Protein AF-A0A0Z8R1C4-F1 (afdb_monomer_lite)

Foldseek 3Di:
DLVVLVVLCVVQVHDLVNLCVQLVPDPVLNVVVVVDPRDPSSLVSSCVVSVHDSCVVVVDDPD

Sequence (63 aa):
MWEKLKQLLAERRITIAELERLSGIPRKSLENMKKHDPSFFQMEKIADVLDISLDEFRGCRKD

Organism: Streptococcus suis (NCBI:txid1307)

Secondary structure (DSSP, 8-state):
-HHHHHHHHHHTT--HHHHHHHH---HHHHHHTTTSPPPHHHHHHHHHHHT--HHHHHT----

pLDDT: mean 78.16, std 12.37, range [36.03, 88.19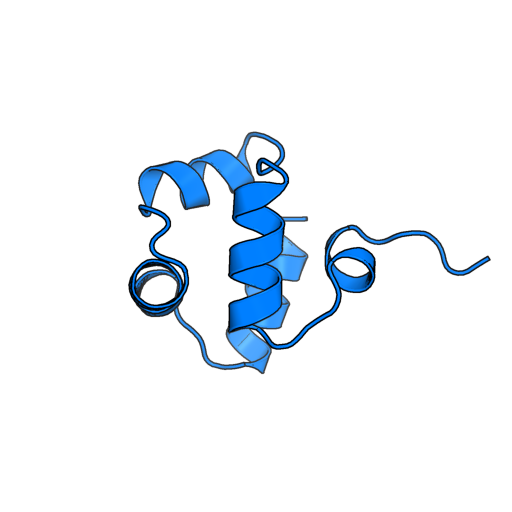]

Structure (mmCIF, N/CA/C/O backbone):
data_AF-A0A0Z8R1C4-F1
#
_entry.id   AF-A0A0Z8R1C4-F1
#
loop_
_atom_site.group_PDB
_atom_site.id
_atom_site.type_symbol
_atom_site.label_atom_id
_atom_site.label_alt_id
_atom_site.label_comp_id
_atom_site.label_asym_id
_atom_site.label_entity_id
_atom_site.label_seq_id
_atom_site.pdbx_PDB_ins_code
_atom_site.Cartn_x
_atom_site.Cartn_y
_atom_site.Cartn_z
_atom_site.occupancy
_atom_site.B_iso_or_equiv
_atom_site.auth_seq_id
_atom_site.auth_comp_id
_atom_site.auth_asym_id
_atom_site.auth_atom_id
_atom_site.pdbx_PDB_model_num
ATOM 1 N N . MET A 1 1 ? -0.038 11.412 -4.069 1.00 64.94 1 MET A N 1
ATOM 2 C CA . MET A 1 1 ? -0.496 10.002 -4.148 1.00 64.94 1 MET A CA 1
ATOM 3 C C . MET A 1 1 ? 0.027 9.139 -3.006 1.00 64.94 1 MET A C 1
ATOM 5 O O . MET A 1 1 ? -0.786 8.537 -2.321 1.00 64.94 1 MET A O 1
ATOM 9 N N . TRP A 1 2 ? 1.338 9.111 -2.737 1.00 74.06 2 TRP A N 1
ATOM 10 C CA . TRP A 1 2 ? 1.914 8.270 -1.672 1.00 74.06 2 TRP A CA 1
ATOM 11 C C . TRP A 1 2 ? 1.347 8.524 -0.263 1.00 74.06 2 TRP A C 1
ATOM 13 O O . TRP A 1 2 ? 1.113 7.587 0.494 1.00 74.06 2 TRP A O 1
ATOM 23 N N . GLU A 1 3 ? 1.095 9.783 0.099 1.00 75.94 3 GLU A N 1
ATOM 24 C CA . GLU A 1 3 ? 0.499 10.119 1.401 1.00 75.94 3 GLU A CA 1
ATOM 25 C C . GLU A 1 3 ? -0.947 9.627 1.521 1.00 75.94 3 GLU A C 1
ATOM 27 O O . GLU A 1 3 ? -1.304 9.047 2.542 1.00 75.94 3 GLU A O 1
ATOM 32 N N . LYS A 1 4 ? -1.740 9.755 0.447 1.00 77.38 4 LYS A N 1
ATOM 33 C CA . LYS A 1 4 ? -3.108 9.224 0.377 1.00 77.38 4 LYS A CA 1
ATOM 34 C C . LYS A 1 4 ? -3.112 7.698 0.494 1.00 77.38 4 LYS A C 1
ATOM 36 O O . LYS A 1 4 ? -3.889 7.147 1.260 1.00 77.38 4 LYS A O 1
ATOM 41 N N . LEU A 1 5 ? -2.181 7.016 -0.180 1.00 79.00 5 LEU A N 1
ATOM 42 C CA . LEU A 1 5 ? -1.977 5.573 -0.016 1.00 79.00 5 LEU A CA 1
ATOM 43 C C . LEU A 1 5 ? -1.666 5.211 1.443 1.00 79.00 5 LEU A C 1
ATOM 45 O O . LEU A 1 5 ? -2.256 4.280 1.976 1.00 79.00 5 LEU A O 1
ATOM 49 N N . LYS A 1 6 ? -0.769 5.945 2.109 1.00 81.69 6 LYS A N 1
ATOM 50 C CA . LYS A 1 6 ? -0.462 5.713 3.528 1.00 81.69 6 LYS A CA 1
ATOM 51 C C . LYS A 1 6 ? -1.664 5.933 4.443 1.00 81.69 6 LYS A C 1
ATOM 53 O O . LYS A 1 6 ? -1.814 5.180 5.398 1.00 81.69 6 LYS A O 1
ATOM 58 N N . GLN A 1 7 ? -2.489 6.939 4.165 1.00 84.38 7 GLN A N 1
ATOM 59 C CA . GLN A 1 7 ? -3.736 7.163 4.897 1.00 84.38 7 GLN A CA 1
ATOM 60 C C . GLN A 1 7 ? -4.695 5.991 4.705 1.00 84.38 7 GLN A C 1
ATOM 62 O O . GLN A 1 7 ? -5.109 5.408 5.696 1.00 84.38 7 GLN A O 1
ATOM 67 N N . LEU A 1 8 ? -4.935 5.562 3.463 1.00 83.38 8 LEU A N 1
ATOM 68 C CA . LEU A 1 8 ? -5.790 4.410 3.157 1.00 83.38 8 LEU A CA 1
ATOM 69 C C . LEU A 1 8 ? -5.284 3.123 3.826 1.00 83.38 8 LEU A C 1
ATOM 71 O O . LEU A 1 8 ? -6.062 2.361 4.393 1.00 83.38 8 LEU A O 1
ATOM 75 N N . LEU A 1 9 ? -3.967 2.909 3.818 1.00 84.44 9 LEU A N 1
ATOM 76 C CA . LEU A 1 9 ? -3.323 1.806 4.530 1.00 84.44 9 LEU A CA 1
ATOM 77 C C . LEU A 1 9 ? -3.549 1.898 6.044 1.00 84.44 9 LEU A C 1
ATOM 79 O O . LEU A 1 9 ? -3.880 0.897 6.673 1.00 84.44 9 LEU A O 1
ATOM 83 N N . ALA A 1 10 ? -3.420 3.089 6.631 1.00 85.69 10 ALA A N 1
ATOM 84 C CA . ALA A 1 10 ? -3.670 3.303 8.053 1.00 85.69 10 ALA A CA 1
ATOM 85 C C . ALA A 1 10 ? -5.153 3.112 8.419 1.00 85.69 10 ALA A C 1
ATOM 87 O O . ALA A 1 10 ? -5.447 2.459 9.419 1.00 85.69 10 ALA A O 1
ATOM 88 N N . GLU A 1 11 ? -6.079 3.612 7.597 1.00 86.62 11 GLU A N 1
ATOM 89 C CA . GLU A 1 11 ? -7.528 3.448 7.767 1.00 86.62 11 GLU A CA 1
ATOM 90 C C . GLU A 1 11 ? -7.946 1.978 7.696 1.00 86.62 11 GLU A C 1
ATOM 92 O O . GLU A 1 11 ? -8.750 1.516 8.505 1.00 86.62 11 GLU A O 1
ATOM 97 N N . ARG A 1 12 ? -7.361 1.217 6.766 1.00 83.06 12 ARG A N 1
ATOM 98 C CA . ARG A 1 12 ? -7.591 -0.228 6.627 1.00 83.06 12 ARG A CA 1
ATOM 99 C C . ARG A 1 12 ? -6.741 -1.074 7.579 1.00 83.06 12 ARG A C 1
ATOM 101 O O . ARG A 1 12 ? -6.893 -2.290 7.590 1.00 83.06 12 ARG A O 1
ATOM 108 N N . ARG A 1 13 ? -5.869 -0.453 8.388 1.00 86.81 13 ARG A N 1
ATOM 109 C CA . ARG A 1 13 ? -4.881 -1.120 9.260 1.00 86.81 13 ARG A CA 1
ATOM 110 C C . ARG A 1 13 ? -3.978 -2.119 8.523 1.00 86.81 13 ARG A C 1
ATOM 112 O O . ARG A 1 13 ? -3.497 -3.070 9.126 1.00 86.81 13 ARG A O 1
ATOM 119 N N . ILE A 1 14 ? -3.717 -1.882 7.242 1.00 87.25 14 ILE A N 1
ATOM 120 C CA . ILE A 1 14 ? -2.823 -2.706 6.42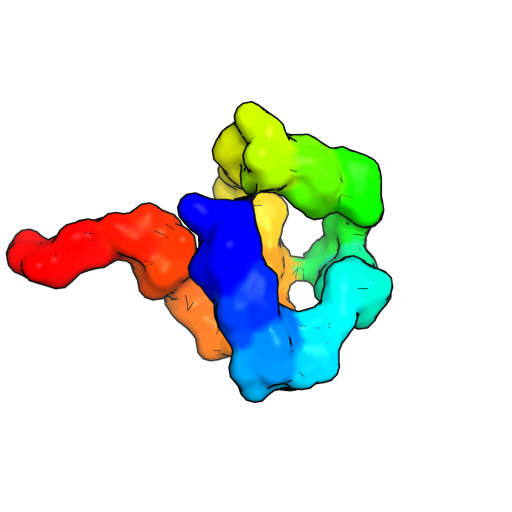9 1.00 87.25 14 ILE A CA 1
ATOM 121 C C . ILE A 1 14 ? -1.430 -2.089 6.468 1.00 87.25 14 ILE A C 1
ATOM 123 O O . ILE A 1 14 ? -1.224 -0.922 6.130 1.00 87.25 14 ILE A O 1
ATOM 127 N N . THR A 1 15 ? -0.437 -2.875 6.865 1.00 86.94 15 THR A N 1
ATOM 128 C CA . THR A 1 15 ? 0.962 -2.440 6.799 1.00 86.94 15 THR A CA 1
ATOM 129 C C . THR A 1 15 ? 1.535 -2.603 5.388 1.00 86.94 15 THR A C 1
ATOM 131 O O . THR A 1 15 ? 1.065 -3.417 4.604 1.00 86.94 15 THR A O 1
ATOM 134 N N . ILE A 1 16 ? 2.617 -1.891 5.053 1.00 83.69 16 ILE A N 1
ATOM 135 C CA . ILE A 1 16 ? 3.335 -2.075 3.770 1.00 83.69 16 ILE A CA 1
ATOM 136 C C . ILE A 1 16 ? 3.755 -3.545 3.561 1.00 83.69 16 ILE A C 1
ATOM 138 O O . ILE A 1 16 ? 3.772 -4.034 2.435 1.00 83.69 16 ILE A O 1
ATOM 142 N N . ALA A 1 17 ? 4.083 -4.257 4.643 1.00 85.81 17 ALA A N 1
ATOM 143 C CA . ALA A 1 17 ? 4.458 -5.667 4.594 1.00 85.81 17 ALA A CA 1
ATOM 144 C C . ALA A 1 17 ? 3.260 -6.586 4.305 1.00 85.81 17 ALA A C 1
ATOM 146 O O . ALA A 1 17 ? 3.398 -7.554 3.560 1.00 85.81 17 ALA A O 1
ATOM 147 N N . GLU A 1 18 ? 2.087 -6.294 4.868 1.00 87.50 18 GLU A N 1
ATOM 148 C CA . GLU A 1 18 ? 0.851 -6.999 4.514 1.00 87.50 18 GLU A CA 1
ATOM 149 C C . GLU A 1 18 ? 0.405 -6.668 3.101 1.00 87.50 18 GLU A C 1
ATOM 151 O O . GLU A 1 18 ? 0.054 -7.575 2.357 1.00 87.50 18 GLU A O 1
ATOM 156 N N . LEU A 1 19 ? 0.504 -5.402 2.694 1.00 86.25 19 LEU A N 1
ATOM 157 C CA . LEU A 1 19 ? 0.229 -4.989 1.328 1.00 86.25 19 LEU A CA 1
ATOM 158 C C . LEU A 1 19 ? 1.109 -5.764 0.346 1.00 86.25 19 LEU A C 1
ATOM 160 O O . LEU A 1 19 ? 0.586 -6.269 -0.636 1.00 86.25 19 LEU A O 1
ATOM 164 N N . GLU A 1 20 ? 2.409 -5.923 0.612 1.00 88.19 20 GLU A N 1
ATOM 165 C CA . GLU A 1 20 ? 3.298 -6.762 -0.208 1.00 88.19 20 GLU A CA 1
ATOM 166 C C . GLU A 1 20 ? 2.798 -8.210 -0.298 1.00 88.19 20 GLU A C 1
ATOM 168 O O . GLU A 1 20 ? 2.765 -8.779 -1.387 1.00 88.19 20 GLU A O 1
ATOM 173 N N . ARG A 1 21 ? 2.377 -8.804 0.825 1.00 87.12 21 ARG A N 1
ATOM 174 C CA . ARG A 1 21 ? 1.886 -10.190 0.858 1.00 87.12 21 ARG A CA 1
ATOM 175 C C . ARG A 1 21 ? 0.556 -10.368 0.126 1.00 87.12 21 ARG A C 1
ATOM 177 O O . ARG A 1 21 ? 0.388 -11.367 -0.562 1.00 87.12 21 ARG A O 1
ATOM 184 N N . LEU A 1 22 ? -0.366 -9.421 0.283 1.00 87.69 22 LEU A N 1
ATOM 185 C CA . LEU A 1 22 ? -1.717 -9.471 -0.281 1.00 87.69 22 LEU A CA 1
ATOM 186 C C . LEU A 1 22 ? -1.716 -9.101 -1.769 1.00 87.69 22 LEU A C 1
ATOM 188 O O . LEU A 1 22 ? -2.291 -9.806 -2.590 1.00 87.69 22 LEU A O 1
ATOM 192 N N . SER A 1 23 ? -1.021 -8.019 -2.130 1.00 85.00 23 SER A N 1
ATOM 193 C CA . SER A 1 23 ? -0.933 -7.545 -3.518 1.00 85.00 23 SER A CA 1
ATOM 194 C C . SER A 1 23 ? 0.059 -8.351 -4.362 1.00 85.00 23 SER A C 1
ATOM 196 O O . SER A 1 23 ? -0.001 -8.309 -5.591 1.00 85.00 23 SER A O 1
ATOM 198 N N . GLY A 1 24 ? 1.003 -9.051 -3.722 1.00 87.44 24 GLY A N 1
ATOM 199 C CA . GLY A 1 24 ? 2.128 -9.710 -4.386 1.00 87.44 24 GLY A CA 1
ATOM 200 C C . GLY A 1 24 ? 3.162 -8.733 -4.959 1.00 87.44 24 GLY A C 1
ATOM 201 O O . GLY A 1 24 ? 4.054 -9.145 -5.701 1.00 87.44 24 GLY A O 1
ATOM 202 N N . ILE A 1 25 ? 3.052 -7.434 -4.655 1.00 85.69 25 ILE A N 1
ATOM 203 C CA . ILE A 1 25 ? 3.970 -6.409 -5.149 1.00 85.69 25 ILE A CA 1
ATOM 204 C C . ILE A 1 25 ? 5.168 -6.325 -4.203 1.00 85.69 25 ILE A C 1
ATOM 206 O O . ILE A 1 25 ? 4.985 -6.019 -3.025 1.00 85.69 25 ILE A O 1
ATOM 210 N N . PRO A 1 26 ? 6.405 -6.490 -4.698 1.00 85.25 26 PRO A N 1
ATOM 211 C CA . PRO A 1 26 ? 7.578 -6.380 -3.847 1.00 85.25 26 PRO A CA 1
ATOM 212 C C . PRO A 1 26 ? 7.720 -4.959 -3.289 1.00 85.25 26 PRO A C 1
ATOM 214 O O . PRO A 1 26 ? 7.515 -3.973 -4.006 1.00 85.25 26 PRO A O 1
ATOM 217 N N . ARG A 1 27 ? 8.179 -4.848 -2.035 1.00 83.25 27 ARG A N 1
ATOM 218 C CA . ARG A 1 27 ? 8.522 -3.588 -1.345 1.00 83.25 27 ARG A CA 1
ATOM 219 C C . ARG A 1 27 ? 9.255 -2.605 -2.236 1.00 83.25 27 ARG A C 1
ATOM 221 O O . ARG A 1 27 ? 8.913 -1.434 -2.256 1.00 83.25 27 ARG A O 1
ATOM 228 N N . LYS A 1 28 ? 10.231 -3.084 -3.007 1.00 83.75 28 LYS A N 1
ATOM 229 C CA . LYS A 1 28 ? 11.047 -2.251 -3.897 1.00 83.75 28 LYS A CA 1
ATOM 230 C C . LYS A 1 28 ? 10.192 -1.492 -4.914 1.00 83.75 28 LYS A C 1
ATOM 232 O O . LYS A 1 28 ? 10.451 -0.326 -5.195 1.00 83.75 28 LYS A O 1
ATOM 237 N N . SER A 1 29 ? 9.145 -2.134 -5.424 1.00 82.62 29 SER A N 1
ATOM 238 C CA . SER A 1 29 ? 8.205 -1.515 -6.350 1.00 82.62 29 SER A CA 1
ATOM 239 C C . SER A 1 29 ? 7.214 -0.596 -5.637 1.00 82.62 29 SER A C 1
ATOM 241 O O . SER A 1 29 ? 6.853 0.418 -6.220 1.00 82.62 29 SER A O 1
ATOM 243 N N . LEU A 1 30 ? 6.823 -0.894 -4.389 1.00 82.19 30 LEU A N 1
ATOM 244 C CA . LEU A 1 30 ? 6.055 0.028 -3.534 1.00 82.19 30 LEU A CA 1
ATOM 245 C C . LEU A 1 30 ? 6.864 1.295 -3.220 1.00 82.19 30 LEU A C 1
ATOM 247 O O . LEU A 1 30 ? 6.371 2.402 -3.382 1.00 82.19 30 LEU A O 1
ATOM 251 N N . GLU A 1 31 ? 8.132 1.164 -2.841 1.00 81.88 31 GLU A N 1
ATOM 252 C CA . GLU A 1 31 ? 9.024 2.303 -2.611 1.00 81.88 31 GLU A CA 1
ATOM 253 C C . GLU A 1 31 ? 9.267 3.108 -3.887 1.00 81.88 31 GLU A C 1
ATOM 255 O O . GLU A 1 31 ? 9.374 4.334 -3.833 1.00 81.88 31 GLU A O 1
ATOM 260 N N . ASN A 1 32 ? 9.277 2.447 -5.047 1.00 83.00 32 ASN A N 1
ATOM 261 C CA . ASN A 1 32 ? 9.324 3.139 -6.326 1.00 83.00 32 ASN A CA 1
ATOM 262 C C . ASN A 1 32 ? 8.078 4.012 -6.547 1.00 83.00 32 ASN A C 1
ATOM 264 O O . ASN A 1 32 ? 8.226 5.098 -7.095 1.00 83.00 32 ASN A O 1
ATOM 268 N N . MET A 1 33 ? 6.900 3.633 -6.024 1.00 76.56 33 MET A N 1
ATOM 269 C CA . MET A 1 33 ? 5.679 4.465 -6.073 1.00 76.56 33 MET A CA 1
ATOM 270 C C . MET A 1 33 ? 5.813 5.796 -5.324 1.00 76.56 33 MET A C 1
ATOM 272 O O . MET A 1 33 ? 5.029 6.723 -5.521 1.00 76.56 33 MET A O 1
ATOM 276 N N . LYS A 1 34 ? 6.791 5.896 -4.417 1.00 74.62 34 LYS A N 1
ATOM 277 C CA . LYS A 1 34 ? 7.092 7.137 -3.699 1.00 74.62 34 LYS A CA 1
ATOM 278 C C . LYS A 1 34 ? 7.795 8.159 -4.598 1.00 74.62 34 LYS A C 1
ATOM 280 O O . LYS A 1 34 ? 7.679 9.355 -4.350 1.00 74.62 34 LYS A O 1
ATOM 285 N N . LYS A 1 35 ? 8.550 7.692 -5.599 1.00 76.25 35 LYS A N 1
ATOM 286 C CA . LYS A 1 35 ? 9.326 8.525 -6.537 1.00 76.25 35 LYS A CA 1
ATOM 287 C C . LYS A 1 35 ? 8.735 8.578 -7.944 1.00 76.25 35 LYS A C 1
ATOM 289 O O . LYS A 1 35 ? 8.997 9.534 -8.660 1.00 76.25 35 LYS A O 1
ATOM 294 N N . HIS A 1 36 ? 7.999 7.552 -8.338 1.00 75.25 36 HIS A N 1
ATOM 295 C CA . HIS A 1 36 ? 7.460 7.344 -9.672 1.00 75.25 36 HIS A CA 1
ATOM 296 C C . HIS A 1 36 ? 5.997 6.937 -9.567 1.00 75.25 36 HIS A C 1
ATOM 298 O O . HIS A 1 36 ?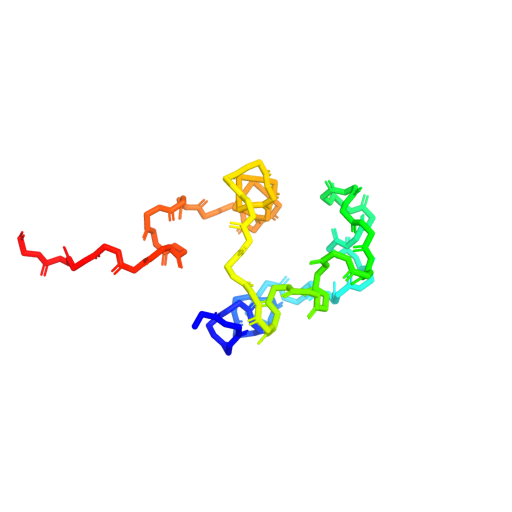 5.610 6.291 -8.600 1.00 75.25 36 HIS A O 1
ATOM 304 N N . ASP A 1 37 ? 5.189 7.263 -10.568 1.00 74.38 37 ASP A N 1
ATOM 305 C CA . ASP A 1 37 ? 3.812 6.782 -10.606 1.00 74.38 37 ASP A CA 1
ATOM 306 C C . ASP A 1 37 ? 3.765 5.242 -10.663 1.00 74.38 37 ASP A C 1
ATOM 308 O O . ASP A 1 37 ? 4.503 4.634 -11.452 1.00 74.38 37 ASP A O 1
ATOM 312 N N . PRO A 1 38 ? 2.929 4.586 -9.833 1.00 77.25 38 PRO A N 1
ATOM 313 C CA . PRO A 1 38 ? 2.730 3.150 -9.932 1.00 77.25 38 PRO A CA 1
ATOM 314 C C . PRO A 1 38 ? 2.197 2.771 -11.312 1.00 77.25 38 PRO A C 1
ATOM 316 O O . PRO A 1 38 ? 1.377 3.478 -11.897 1.00 77.25 38 PRO A O 1
ATOM 319 N N . SER A 1 39 ? 2.604 1.603 -11.809 1.00 79.94 39 SER A N 1
ATOM 320 C CA . SER A 1 39 ? 1.968 1.042 -13.002 1.00 79.94 39 SER A CA 1
ATOM 321 C C . SER A 1 39 ? 0.508 0.692 -12.722 1.00 79.94 39 SER A C 1
ATOM 323 O O . SER A 1 39 ? 0.156 0.335 -11.597 1.00 79.94 39 SER A O 1
ATOM 325 N N . PHE A 1 40 ? -0.328 0.721 -13.762 1.00 79.06 40 PHE A N 1
ATOM 326 C CA . PHE A 1 40 ? -1.756 0.394 -13.670 1.00 79.06 40 PHE A CA 1
ATOM 327 C C . PHE A 1 40 ? -2.010 -0.936 -12.943 1.00 79.06 40 PHE A C 1
ATOM 329 O O . PHE A 1 40 ? -2.798 -0.981 -12.009 1.00 79.06 40 PHE A O 1
ATOM 336 N N . PHE A 1 41 ? -1.244 -1.979 -13.279 1.00 82.50 41 PHE A N 1
ATOM 337 C CA . PHE A 1 41 ? -1.316 -3.288 -12.619 1.00 82.50 41 PHE A CA 1
ATOM 338 C C . PHE A 1 41 ? -1.082 -3.217 -11.103 1.00 82.50 41 PHE A C 1
ATOM 340 O O . PHE A 1 41 ? -1.725 -3.908 -10.320 1.00 82.50 41 PHE A O 1
ATOM 347 N N . GLN A 1 42 ? -0.157 -2.363 -10.668 1.00 83.06 42 GLN A N 1
ATOM 348 C CA . GLN A 1 42 ? 0.139 -2.198 -9.252 1.00 83.06 42 GLN A CA 1
ATOM 349 C C . GLN A 1 42 ? -0.959 -1.415 -8.534 1.00 83.06 42 GLN A C 1
ATOM 351 O O . GLN A 1 42 ? -1.308 -1.755 -7.409 1.00 83.06 42 GLN A O 1
ATOM 356 N N . MET A 1 43 ? -1.503 -0.381 -9.183 1.00 81.06 43 MET A N 1
ATOM 357 C CA . MET A 1 43 ? -2.650 0.352 -8.651 1.00 81.06 43 MET A CA 1
ATOM 358 C C . MET A 1 43 ? -3.871 -0.556 -8.523 1.00 81.06 43 MET A C 1
ATOM 360 O O . MET A 1 43 ? -4.515 -0.527 -7.486 1.00 81.06 43 MET A O 1
ATOM 364 N N . GLU A 1 44 ? -4.155 -1.385 -9.530 1.00 84.75 44 GLU A N 1
ATOM 365 C CA . GLU A 1 44 ? -5.265 -2.341 -9.518 1.00 84.75 44 GLU A CA 1
ATOM 366 C C . GLU A 1 44 ? -5.143 -3.319 -8.350 1.00 84.75 44 GLU A C 1
ATOM 368 O O . GLU A 1 44 ? -6.074 -3.459 -7.569 1.00 84.75 44 GLU A O 1
ATOM 373 N N . LYS A 1 45 ? -3.963 -3.914 -8.150 1.00 86.81 45 LYS A N 1
ATOM 374 C CA . LYS A 1 45 ? -3.711 -4.820 -7.021 1.00 86.81 45 LYS A CA 1
ATOM 375 C C . LYS A 1 45 ? -3.852 -4.143 -5.661 1.00 86.81 45 LYS A C 1
ATOM 377 O O . LYS A 1 45 ? -4.355 -4.747 -4.724 1.00 86.81 45 LYS A O 1
ATOM 382 N N . ILE A 1 46 ? -3.381 -2.907 -5.528 1.00 84.69 46 ILE A N 1
ATOM 383 C CA . ILE A 1 46 ? -3.521 -2.148 -4.280 1.00 84.69 46 ILE A CA 1
ATOM 384 C C . ILE A 1 46 ? -4.988 -1.787 -4.034 1.00 84.69 46 ILE A C 1
ATOM 386 O O . ILE A 1 46 ? -5.450 -1.881 -2.902 1.00 84.69 46 ILE A O 1
ATOM 390 N N . ALA A 1 47 ? -5.708 -1.391 -5.082 1.00 85.38 47 ALA A N 1
ATOM 391 C CA . ALA A 1 47 ? -7.122 -1.050 -5.031 1.00 85.38 47 ALA A CA 1
ATOM 392 C C . ALA A 1 47 ? -7.982 -2.267 -4.651 1.00 85.38 47 ALA A C 1
ATOM 394 O O . ALA A 1 47 ? -8.826 -2.153 -3.770 1.00 85.38 47 ALA A O 1
ATOM 395 N N . ASP A 1 48 ? -7.685 -3.432 -5.232 1.00 86.88 48 ASP A N 1
ATOM 396 C CA . ASP A 1 48 ? -8.292 -4.729 -4.912 1.00 86.88 48 ASP A CA 1
ATOM 397 C C . ASP A 1 48 ? -8.067 -5.113 -3.440 1.00 86.88 48 ASP A C 1
ATOM 399 O O . ASP A 1 48 ? -9.014 -5.396 -2.715 1.00 86.88 48 ASP A O 1
ATOM 403 N N . VAL A 1 49 ? -6.828 -5.002 -2.944 1.00 87.56 49 VAL A N 1
ATOM 404 C CA . VAL A 1 49 ? -6.501 -5.297 -1.535 1.00 87.56 49 VAL A CA 1
ATOM 405 C C . VAL A 1 49 ? -7.168 -4.329 -0.555 1.00 87.56 49 VAL A C 1
ATOM 407 O O . VAL A 1 49 ? -7.525 -4.715 0.557 1.00 87.56 49 VAL A O 1
ATOM 410 N N . LEU A 1 50 ? -7.298 -3.058 -0.933 1.00 82.94 50 LEU A N 1
ATOM 411 C CA . LEU A 1 50 ? -7.903 -2.024 -0.090 1.00 82.94 50 LEU A CA 1
ATOM 412 C C . LEU A 1 50 ? -9.436 -1.973 -0.207 1.00 82.94 50 LEU A C 1
ATOM 414 O O . LEU A 1 50 ? -10.058 -1.218 0.552 1.00 82.94 50 LEU A O 1
ATOM 418 N N . ASP A 1 51 ? -10.016 -2.763 -1.117 1.00 84.06 51 ASP A N 1
ATOM 419 C CA . ASP A 1 51 ? -11.426 -2.732 -1.517 1.00 84.06 51 ASP A CA 1
ATOM 420 C C . ASP A 1 51 ? -11.879 -1.294 -1.836 1.00 84.06 51 ASP A C 1
ATOM 422 O O . ASP A 1 51 ? -12.806 -0.732 -1.250 1.00 84.06 51 ASP A O 1
ATOM 426 N N . ILE A 1 52 ? -11.119 -0.627 -2.707 1.00 82.25 52 ILE A N 1
ATOM 427 C CA . ILE A 1 52 ? -11.406 0.729 -3.185 1.00 82.25 52 ILE A CA 1
ATOM 428 C C . ILE A 1 52 ? -11.382 0.756 -4.707 1.00 82.25 52 ILE A C 1
ATOM 430 O O . ILE A 1 52 ? -10.690 -0.021 -5.356 1.00 82.25 52 ILE A O 1
ATOM 434 N N . SER A 1 53 ? -12.097 1.706 -5.302 1.00 76.56 53 SER A N 1
ATOM 435 C CA . SER A 1 53 ? -12.000 1.924 -6.743 1.00 76.56 53 SER A CA 1
ATOM 436 C C . SER A 1 53 ? -10.674 2.594 -7.112 1.00 76.56 53 SER A C 1
ATOM 438 O O . SER A 1 53 ? -10.217 3.526 -6.450 1.00 76.56 53 SER A O 1
ATOM 440 N N . LEU A 1 54 ? -10.083 2.161 -8.228 1.00 74.69 54 LEU A N 1
ATOM 441 C CA . LEU A 1 54 ? -8.914 2.795 -8.855 1.00 74.69 54 LEU A CA 1
ATOM 442 C C . LEU A 1 54 ? -9.096 4.310 -9.041 1.00 74.69 54 LEU A C 1
ATOM 444 O O . LEU A 1 54 ? -8.134 5.063 -8.922 1.00 74.69 54 LEU A O 1
ATOM 448 N N . ASP A 1 55 ? -10.325 4.751 -9.302 1.00 71.19 55 ASP A N 1
ATOM 449 C CA . ASP A 1 55 ? -10.689 6.160 -9.472 1.00 71.19 55 ASP A CA 1
ATOM 450 C C . ASP A 1 55 ? -10.480 6.987 -8.187 1.00 71.19 55 ASP A C 1
ATOM 452 O O . ASP A 1 55 ? -9.801 8.020 -8.205 1.00 71.19 55 ASP A O 1
ATOM 456 N N . GLU A 1 56 ? -10.920 6.452 -7.041 1.00 68.12 56 GLU A N 1
ATOM 457 C CA . GLU A 1 56 ? -10.693 7.029 -5.707 1.00 68.12 56 GLU A CA 1
ATOM 458 C C . GLU A 1 56 ? -9.195 7.114 -5.381 1.00 68.12 56 GLU A C 1
ATOM 460 O O . GLU A 1 56 ? -8.722 8.068 -4.744 1.00 68.12 56 GLU A O 1
ATOM 465 N N . PHE A 1 57 ? -8.427 6.129 -5.854 1.00 69.06 57 PHE A N 1
ATOM 466 C CA . PHE A 1 57 ? -6.982 6.079 -5.678 1.00 69.06 57 PHE A CA 1
ATOM 467 C C . PHE A 1 57 ? -6.244 7.093 -6.566 1.00 69.06 57 PHE A C 1
ATOM 469 O O . PHE A 1 57 ? -5.328 7.777 -6.097 1.00 69.06 57 PHE A O 1
ATOM 476 N N . ARG A 1 58 ? -6.665 7.233 -7.830 1.00 64.81 58 ARG A N 1
ATOM 477 C CA . ARG A 1 58 ? -6.061 8.13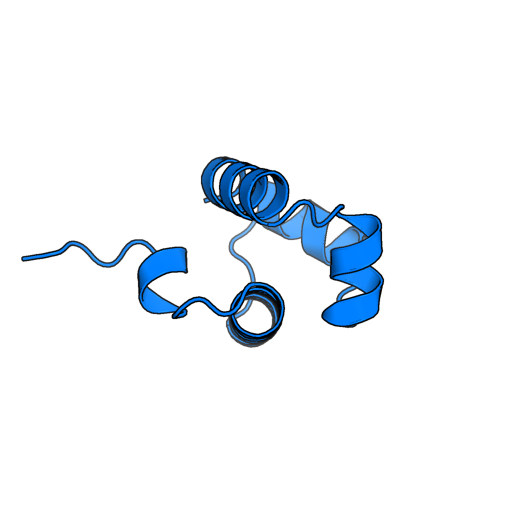8 -8.820 1.00 64.81 58 ARG A CA 1
ATOM 478 C C . ARG A 1 58 ? -6.487 9.595 -8.628 1.00 64.81 58 ARG A C 1
ATOM 480 O O . ARG A 1 58 ? -5.809 10.490 -9.125 1.00 64.81 58 ARG A O 1
ATOM 487 N N . GLY A 1 59 ? -7.546 9.841 -7.855 1.00 56.72 59 GLY A N 1
ATOM 488 C CA . GLY A 1 59 ? -8.036 11.186 -7.576 1.00 56.72 59 GLY A CA 1
ATOM 489 C C . GLY A 1 59 ? -8.567 11.847 -8.839 1.00 56.72 59 GLY A C 1
ATOM 490 O O . GLY A 1 59 ? -8.219 12.995 -9.122 1.00 56.72 59 GLY A O 1
ATOM 491 N N . CYS A 1 60 ? -9.378 11.119 -9.610 1.00 36.06 60 CYS A N 1
ATOM 492 C CA . CYS A 1 60 ? -10.170 11.764 -10.643 1.00 36.06 60 CYS A CA 1
ATOM 493 C C . CYS A 1 60 ? -11.028 12.836 -9.959 1.00 36.06 60 CYS A C 1
ATOM 495 O O . CYS A 1 60 ? -11.701 12.572 -8.961 1.00 36.06 60 CYS A O 1
ATOM 497 N N . ARG A 1 61 ? -10.909 14.083 -10.427 1.00 37.53 61 ARG A N 1
ATOM 498 C CA . ARG A 1 61 ? -11.767 15.187 -9.990 1.00 37.53 61 ARG A CA 1
ATOM 499 C C . ARG A 1 61 ? -13.218 14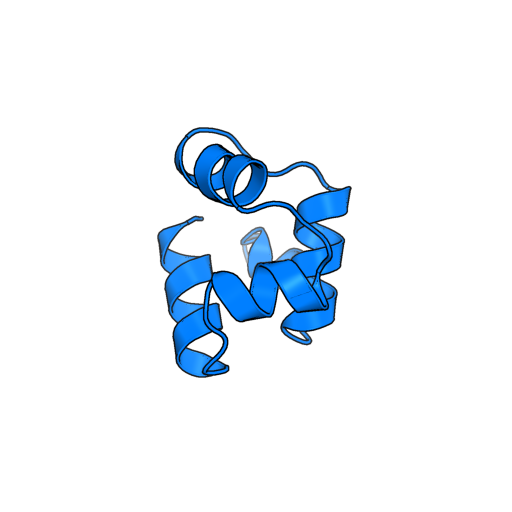.709 -10.075 1.00 37.53 61 ARG A C 1
ATOM 501 O O . ARG A 1 61 ? -13.660 14.329 -11.151 1.00 37.53 61 ARG A O 1
ATOM 508 N N . LYS A 1 62 ? -13.950 14.779 -8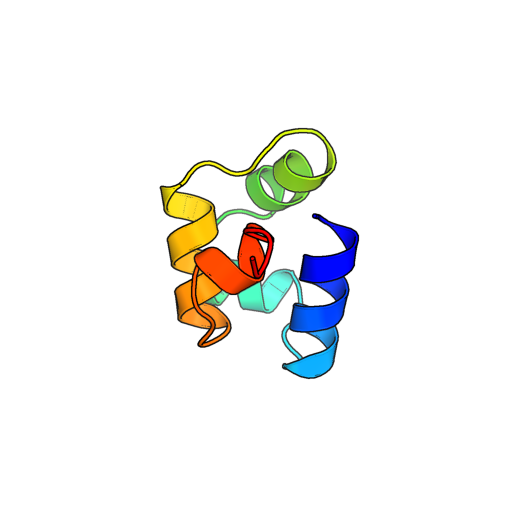.963 1.00 40.41 62 LYS A N 1
ATOM 509 C CA . LYS A 1 62 ? -15.403 14.939 -9.025 1.00 40.41 62 LYS A CA 1
ATOM 510 C C . LYS A 1 62 ? -15.653 16.329 -9.610 1.00 40.41 62 LYS A C 1
ATOM 512 O O . LYS A 1 62 ? -15.532 17.312 -8.883 1.00 40.41 62 LYS A O 1
ATOM 517 N N . ASP A 1 63 ? -15.870 16.380 -10.916 1.00 36.03 63 ASP A N 1
ATOM 518 C CA . ASP A 1 63 ? -16.810 17.290 -11.576 1.00 36.03 63 ASP A CA 1
ATOM 519 C C . ASP A 1 63 ? -17.320 16.612 -12.853 1.00 36.03 63 ASP A C 1
ATOM 521 O O . ASP A 1 63 ? -16.475 16.305 -13.728 1.00 36.03 63 ASP A O 1
#

InterPro domains:
  IPR001387 Cro/C1-type, helix-turn-helix domain [PF13443] (4-57)
  IPR001387 Cro/C1-type, helix-turn-helix domain [PS50943] (5-57)
  IPR001387 Cro/C1-type, helix-turn-helix domain [SM00530] (4-57)
  IPR001387 Cro/C1-type, helix-turn-helix domain [cd00093] (3-57)
  IPR010982 Lambda repressor-like, DNA-binding domain superfamily [G3DSA:1.10.260.40] (1-62)
  IPR010982 Lambda repressor-like, DNA-binding domain superfamily [SSF47413] (3-59)

Radius of gyration: 10.93 Å; chains: 1; bounding box: 28×28×23 Å